Protein AF-A0A5R2N7C4-F1 (afdb_monomer_lite)

Sequence (177 aa):
MLLFSNLDSHLLNPARDPLVFDATLGAHGTYTTEHFVLRLSPRTHELVDALTRGQTEGYDIGELFQAYSTYLHETVHWWQHMGSTAGLILSLAYPAQIYGSMEFLQTFARGAGGVKPIKAWAHKAMVDGKTHSDPVLAAANVAVNNALDISFYKQLACSPKAVLALERTPYFESVGH

Secondary structure (DSSP, 8-state):
---GGG--GGGS--TT-TT--GGG-STTEEE-TTT--EEE-HHHHHHHHHHHTT--TTS-HHHHHHHHHHHHHHHHHHHHHHTSHHHHHHHHHHHHHHHHHHHHHHHHHHHH-S-S-HHHHHHHHHHTT--TTSHHHHHHHHHHHHHHHHHHHHHHHH-GGGHHHHTTSTT---TT-

Radius of gyration: 21.45 Å; chains: 1; bounding box: 56×36×48 Å

pLDDT: mean 76.06, std 18.78, range [28.83, 96.12]

Structure (mmCIF, N/CA/C/O backbone):
data_AF-A0A5R2N7C4-F1
#
_entry.id   AF-A0A5R2N7C4-F1
#
loop_
_atom_site.group_PDB
_atom_site.id
_atom_site.type_symbol
_atom_site.label_atom_id
_atom_site.label_alt_id
_atom_site.label_comp_id
_atom_site.label_asym_id
_atom_site.label_entity_id
_atom_site.label_seq_id
_atom_site.pdbx_PDB_ins_code
_atom_site.Cartn_x
_atom_site.Cartn_y
_atom_site.Cartn_z
_atom_site.occupancy
_atom_site.B_iso_or_equiv
_atom_site.auth_seq_id
_atom_site.auth_comp_id
_atom_site.auth_asym_id
_atom_site.auth_atom_id
_atom_site.pdbx_PDB_model_num
ATOM 1 N N . MET A 1 1 ? -18.149 20.576 -1.107 1.00 31.30 1 MET A N 1
ATOM 2 C CA . MET A 1 1 ? -18.117 19.511 -0.084 1.00 31.30 1 MET A CA 1
ATOM 3 C C . MET A 1 1 ? -19.330 18.629 -0.349 1.00 31.30 1 MET A C 1
ATOM 5 O O . MET A 1 1 ? -20.444 19.103 -0.178 1.00 31.30 1 MET A O 1
ATOM 9 N N . LEU A 1 2 ? -19.138 17.449 -0.945 1.00 28.83 2 LEU A N 1
ATOM 10 C CA . LEU A 1 2 ? -20.241 16.546 -1.299 1.00 28.83 2 LEU A CA 1
ATOM 11 C C . LEU A 1 2 ? -20.764 15.882 -0.020 1.00 28.83 2 LEU A C 1
ATOM 13 O O . LEU A 1 2 ? -20.001 15.240 0.696 1.00 28.83 2 LEU A O 1
ATOM 17 N N . LEU A 1 3 ? -22.049 16.074 0.274 1.00 30.83 3 LEU A N 1
ATOM 18 C CA . LEU A 1 3 ? -22.757 15.328 1.311 1.00 30.83 3 LEU A CA 1
ATOM 19 C C . LEU A 1 3 ? -22.887 13.871 0.842 1.00 30.83 3 LEU A C 1
ATOM 21 O O . LEU A 1 3 ? -23.459 13.608 -0.215 1.00 30.83 3 LEU A O 1
ATOM 25 N N . PHE A 1 4 ? -22.349 12.934 1.625 1.00 39.72 4 PHE A N 1
ATOM 26 C CA . PHE A 1 4 ? -22.374 11.489 1.347 1.00 39.72 4 PHE A CA 1
ATOM 27 C C . PHE A 1 4 ? -23.794 10.900 1.221 1.00 39.72 4 PHE A C 1
ATOM 29 O O . PHE A 1 4 ? -23.952 9.802 0.702 1.00 39.72 4 PHE A O 1
ATOM 36 N N . SER A 1 5 ? -24.830 11.637 1.633 1.00 44.62 5 SER A N 1
ATOM 37 C CA . SER A 1 5 ? -26.242 11.251 1.533 1.00 44.62 5 SER A CA 1
ATOM 38 C C . SER A 1 5 ? -26.805 11.208 0.104 1.00 44.62 5 SER A C 1
ATOM 40 O O . SER A 1 5 ? -27.940 10.782 -0.073 1.00 44.62 5 SER A O 1
ATOM 42 N N . ASN A 1 6 ? -26.033 11.616 -0.910 1.00 39.31 6 ASN A N 1
ATOM 43 C CA . ASN A 1 6 ? -26.433 11.584 -2.325 1.00 39.31 6 ASN A CA 1
ATOM 44 C C . ASN A 1 6 ? -25.759 10.464 -3.142 1.00 39.31 6 ASN A C 1
ATOM 46 O O . ASN A 1 6 ? -25.753 10.524 -4.372 1.00 39.31 6 ASN A O 1
ATOM 50 N N . LEU A 1 7 ? -25.153 9.463 -2.496 1.00 44.16 7 LEU A N 1
ATOM 51 C CA . LEU A 1 7 ? -24.645 8.292 -3.213 1.00 44.16 7 LEU A CA 1
ATOM 52 C C . LEU A 1 7 ? -25.814 7.404 -3.647 1.00 44.16 7 LEU A C 1
ATOM 54 O O . LEU A 1 7 ? -26.606 6.952 -2.823 1.00 44.16 7 LEU A O 1
ATOM 58 N N . ASP A 1 8 ? -25.908 7.165 -4.952 1.00 41.38 8 ASP A N 1
ATOM 59 C CA . ASP A 1 8 ? -26.889 6.263 -5.543 1.00 41.38 8 ASP A CA 1
ATOM 60 C C . ASP A 1 8 ? -26.741 4.859 -4.935 1.00 41.38 8 ASP A C 1
ATOM 62 O O . ASP A 1 8 ? -25.695 4.216 -5.045 1.00 41.38 8 ASP A O 1
ATOM 66 N N . SER A 1 9 ? -27.800 4.384 -4.279 1.00 42.56 9 SER A N 1
ATOM 67 C CA . SER A 1 9 ? -27.839 3.074 -3.621 1.00 42.56 9 SER A CA 1
ATOM 68 C C . SER A 1 9 ? -27.531 1.904 -4.566 1.00 42.56 9 SER A C 1
ATOM 70 O O . SER A 1 9 ? -27.013 0.882 -4.119 1.00 42.56 9 SER A O 1
ATOM 72 N N . HIS A 1 10 ? -27.754 2.063 -5.877 1.00 36.47 10 HIS A N 1
ATOM 73 C CA . HIS A 1 10 ? -27.383 1.060 -6.876 1.00 36.47 10 HIS A CA 1
ATOM 74 C C . HIS A 1 10 ? -25.873 0.989 -7.149 1.00 36.47 10 HIS A C 1
ATOM 76 O O . HIS A 1 10 ? -25.388 -0.054 -7.587 1.00 36.47 10 HIS A O 1
ATOM 82 N N . LEU A 1 11 ? -25.111 2.045 -6.841 1.00 38.88 11 LEU A N 1
ATOM 83 C CA . LEU A 1 11 ? -23.643 2.045 -6.909 1.00 38.88 11 LEU A CA 1
ATOM 84 C C . LEU A 1 11 ? -22.997 1.381 -5.685 1.00 38.88 11 LEU A C 1
ATOM 86 O O . LEU A 1 11 ? -21.819 1.037 -5.727 1.00 38.88 11 LEU A O 1
ATOM 90 N N . LEU A 1 12 ? -23.757 1.186 -4.604 1.00 41.66 12 LEU A N 1
ATOM 91 C CA . LEU A 1 12 ? -23.305 0.476 -3.405 1.00 41.66 12 LEU A CA 1
ATOM 92 C C . LEU A 1 12 ? -23.507 -1.040 -3.506 1.00 41.66 12 LEU A C 1
ATOM 94 O O . LEU A 1 12 ? -22.982 -1.772 -2.670 1.00 41.66 12 LEU A O 1
ATOM 98 N N . ASN A 1 13 ? -24.263 -1.522 -4.501 1.00 42.41 13 ASN A N 1
ATOM 99 C CA . ASN A 1 13 ? -24.501 -2.953 -4.660 1.00 42.41 13 ASN A CA 1
ATOM 100 C C . ASN A 1 13 ? -24.844 -3.364 -6.110 1.00 42.41 13 ASN A C 1
ATOM 102 O O . ASN A 1 13 ? -25.995 -3.697 -6.413 1.00 42.41 13 ASN A O 1
ATOM 106 N N . PRO A 1 14 ? -23.872 -3.398 -7.039 1.00 37.81 14 PRO A N 1
ATOM 107 C CA . PRO A 1 14 ? -24.060 -4.088 -8.301 1.00 37.81 14 PRO A CA 1
ATOM 108 C C . PRO A 1 14 ? -23.746 -5.562 -8.048 1.00 37.81 14 PRO A C 1
ATOM 110 O O . PRO A 1 14 ? -22.588 -5.939 -7.898 1.00 37.81 14 PRO A O 1
ATOM 113 N N . ALA A 1 15 ? -24.774 -6.411 -8.016 1.00 42.19 15 ALA A N 1
ATOM 114 C CA . ALA A 1 15 ? -24.688 -7.839 -7.683 1.00 42.19 15 ALA A CA 1
ATOM 115 C C . ALA A 1 15 ? -23.738 -8.690 -8.570 1.00 42.19 15 ALA A C 1
ATOM 117 O O . ALA A 1 15 ? -23.742 -9.915 -8.455 1.00 42.19 15 ALA A O 1
ATOM 118 N N . ARG A 1 16 ? -22.964 -8.080 -9.484 1.00 42.06 16 ARG A N 1
ATOM 119 C CA . ARG A 1 16 ? -22.021 -8.722 -10.416 1.00 42.06 16 ARG A CA 1
ATOM 120 C C . ARG A 1 16 ? -20.830 -7.833 -10.833 1.00 42.06 16 ARG A C 1
ATOM 122 O O . ARG A 1 16 ? -20.309 -8.023 -11.930 1.00 42.06 16 ARG A O 1
ATOM 129 N N . ASP A 1 17 ? -20.405 -6.862 -10.021 1.00 39.94 17 ASP A N 1
ATOM 130 C CA . ASP A 1 17 ? -19.193 -6.071 -10.310 1.00 39.94 17 ASP A CA 1
ATOM 131 C C . ASP A 1 17 ? -17.964 -6.675 -9.592 1.00 39.94 17 ASP A C 1
ATOM 133 O O . ASP A 1 17 ? -18.020 -6.897 -8.387 1.00 39.94 17 ASP A O 1
ATOM 137 N N . PRO A 1 18 ? -16.832 -6.954 -10.261 1.00 38.41 18 PRO A N 1
ATOM 138 C CA . PRO A 1 18 ? -15.585 -7.347 -9.590 1.00 38.41 18 PRO A CA 1
ATOM 139 C C . PRO A 1 18 ? -15.003 -6.274 -8.639 1.00 38.41 18 PRO A C 1
ATOM 141 O O . PRO A 1 18 ? -14.003 -6.536 -7.973 1.00 38.41 18 PRO A O 1
ATOM 144 N N . LEU A 1 19 ? -15.612 -5.083 -8.560 1.00 40.22 19 LEU A N 1
ATOM 145 C CA . LEU A 1 19 ? -15.391 -4.058 -7.531 1.00 40.22 19 LEU A CA 1
ATOM 146 C C . LEU A 1 19 ? -16.293 -4.213 -6.290 1.00 40.22 19 LEU A C 1
ATOM 148 O O . LEU A 1 19 ? -16.237 -3.364 -5.397 1.00 40.22 19 LEU A O 1
ATOM 152 N N . VAL A 1 20 ? -17.127 -5.259 -6.220 1.00 39.28 20 VAL A N 1
ATOM 153 C CA . VAL A 1 20 ? -17.950 -5.575 -5.045 1.00 39.28 20 VAL A CA 1
ATOM 154 C C . VAL A 1 20 ? -17.058 -5.628 -3.809 1.00 39.28 20 VAL A C 1
ATOM 156 O O . VAL A 1 20 ? -16.027 -6.302 -3.769 1.00 39.28 20 VAL A O 1
ATOM 159 N N . PHE A 1 21 ? -17.462 -4.870 -2.791 1.00 42.47 21 PHE A N 1
ATOM 160 C CA . PHE A 1 21 ? -16.819 -4.804 -1.490 1.00 42.47 21 PHE A CA 1
ATOM 161 C C . PHE A 1 21 ? -17.011 -6.115 -0.700 1.00 42.47 21 PHE A C 1
ATOM 163 O O . PHE A 1 21 ? -17.524 -6.102 0.418 1.00 42.47 21 PHE A O 1
ATOM 170 N N . ASP A 1 22 ? -16.563 -7.252 -1.233 1.00 38.91 22 ASP A N 1
ATOM 171 C CA . ASP A 1 22 ? -16.559 -8.531 -0.509 1.00 38.91 22 ASP A CA 1
ATOM 172 C C . ASP A 1 22 ? -15.765 -8.420 0.803 1.00 38.91 22 ASP A C 1
ATOM 174 O O . ASP A 1 22 ? -16.086 -9.071 1.795 1.00 38.91 22 ASP A O 1
ATOM 178 N N . ALA A 1 23 ? -14.795 -7.499 0.859 1.00 39.75 23 ALA A N 1
ATOM 179 C CA . ALA A 1 23 ? -14.078 -7.158 2.081 1.00 39.75 23 ALA A CA 1
ATOM 180 C C . ALA A 1 23 ? -14.975 -6.521 3.167 1.00 39.75 23 ALA A C 1
ATOM 182 O O . ALA A 1 23 ? -14.720 -6.725 4.340 1.00 39.75 23 ALA A O 1
ATOM 183 N N . THR A 1 24 ? -16.051 -5.793 2.851 1.00 42.16 24 THR A N 1
ATOM 184 C CA . THR A 1 24 ? -16.919 -5.186 3.889 1.00 42.16 24 THR A CA 1
ATOM 185 C C . THR A 1 24 ? -18.141 -6.031 4.256 1.00 42.16 24 THR A C 1
ATOM 187 O O . THR A 1 24 ? -18.913 -5.625 5.122 1.00 42.16 24 THR A O 1
ATOM 190 N N . LEU A 1 25 ? -18.320 -7.197 3.623 1.00 45.31 25 LEU A N 1
ATOM 191 C CA . LEU A 1 25 ? -19.409 -8.144 3.906 1.00 45.31 25 LEU A CA 1
ATOM 192 C C . LEU A 1 25 ? -19.068 -9.142 5.028 1.00 45.31 25 LEU A C 1
ATOM 194 O O . LEU A 1 25 ? -19.927 -9.919 5.445 1.00 45.31 25 LEU A O 1
ATOM 198 N N . GLY A 1 26 ? -17.844 -9.105 5.565 1.00 45.94 26 GLY A N 1
ATOM 199 C CA . GLY A 1 26 ? -17.480 -9.807 6.794 1.00 45.94 26 GLY A CA 1
ATOM 200 C C . GLY A 1 26 ? -18.122 -9.149 8.016 1.00 45.94 26 GLY A C 1
ATOM 201 O O . GLY A 1 26 ? -17.443 -8.406 8.708 1.00 45.94 26 GLY A O 1
ATOM 202 N N . ALA A 1 27 ? -19.420 -9.395 8.233 1.00 55.16 27 ALA A N 1
ATOM 203 C CA . ALA A 1 27 ? -20.297 -9.075 9.378 1.00 55.16 27 ALA A CA 1
ATOM 204 C C . ALA A 1 27 ? -20.229 -7.665 10.025 1.00 55.16 27 ALA A C 1
ATOM 206 O O . ALA A 1 27 ? -21.272 -7.048 10.226 1.00 55.16 27 ALA A O 1
ATOM 207 N N . HIS A 1 28 ? -19.047 -7.135 10.356 1.00 53.41 28 HIS A N 1
ATOM 208 C CA . HIS A 1 28 ? -18.842 -5.880 11.086 1.00 53.41 28 HIS A CA 1
ATOM 209 C C . HIS A 1 28 ? -17.762 -4.950 10.484 1.00 53.41 28 HIS A C 1
ATOM 211 O O . HIS A 1 28 ? -17.704 -3.770 10.839 1.00 53.41 28 HIS A O 1
ATOM 217 N N . GLY A 1 29 ? -16.966 -5.416 9.515 1.00 54.06 29 GLY A N 1
ATOM 218 C CA . GLY A 1 29 ? -15.914 -4.640 8.846 1.00 54.06 29 GLY A CA 1
ATOM 219 C C . GLY A 1 29 ? -14.651 -5.464 8.590 1.00 54.06 29 GLY A C 1
ATOM 220 O O . GLY A 1 29 ? -14.575 -6.630 8.964 1.00 54.06 29 GLY A O 1
ATOM 221 N N . THR A 1 30 ? -13.643 -4.851 7.970 1.00 53.25 30 THR A N 1
ATOM 222 C CA . THR A 1 30 ? -12.309 -5.454 7.817 1.00 53.25 30 THR A CA 1
ATOM 223 C C . THR A 1 30 ? -11.226 -4.527 8.319 1.00 53.25 30 THR A C 1
ATOM 225 O O . THR A 1 30 ? -11.105 -3.385 7.864 1.00 53.25 30 THR A O 1
ATOM 228 N N . TYR A 1 31 ? -10.378 -5.073 9.181 1.00 50.47 31 TYR A N 1
ATOM 229 C CA . TYR A 1 31 ? -9.059 -4.543 9.459 1.00 50.47 31 TYR A CA 1
ATOM 230 C C . TYR A 1 31 ? -8.038 -5.284 8.592 1.00 50.47 31 TYR A C 1
ATOM 232 O O . TYR A 1 31 ? -7.885 -6.501 8.690 1.00 50.47 31 TYR A O 1
ATOM 240 N N . THR A 1 32 ? -7.339 -4.561 7.714 1.00 56.47 32 THR A N 1
ATOM 241 C CA . THR A 1 32 ? -6.157 -5.107 7.037 1.00 56.47 32 THR A CA 1
ATOM 242 C C . THR A 1 32 ? -4.916 -4.508 7.672 1.00 56.47 32 THR A C 1
ATOM 244 O O . THR A 1 32 ? -4.627 -3.325 7.476 1.00 56.47 32 THR A O 1
ATOM 247 N N . THR A 1 33 ? -4.152 -5.346 8.371 1.00 55.56 33 THR A N 1
ATOM 248 C CA . THR A 1 33 ? -2.853 -5.006 8.970 1.00 55.56 33 THR A CA 1
ATOM 249 C C . THR A 1 33 ? -1.839 -4.468 7.969 1.00 55.56 33 THR A C 1
ATOM 251 O O . THR A 1 33 ? -0.844 -3.918 8.394 1.00 55.56 33 THR A O 1
ATOM 254 N N . GLU A 1 34 ? -2.038 -4.624 6.658 1.00 54.38 34 GLU A N 1
ATOM 255 C CA . GLU A 1 34 ? -1.118 -4.099 5.638 1.00 54.38 34 GLU A CA 1
ATOM 256 C C . GLU A 1 34 ? -1.518 -2.732 5.073 1.00 54.38 34 GLU A C 1
ATOM 258 O O . GLU A 1 34 ? -0.659 -2.018 4.549 1.00 54.38 34 GLU A O 1
ATOM 263 N N . HIS A 1 35 ? -2.805 -2.382 5.161 1.00 56.62 35 HIS A N 1
ATOM 264 C CA . HIS A 1 35 ? -3.361 -1.132 4.632 1.00 56.62 35 HIS A CA 1
ATOM 265 C C . HIS A 1 35 ? -3.646 -0.113 5.734 1.00 56.62 35 HIS A C 1
ATOM 267 O O . HIS A 1 35 ? -3.776 1.068 5.428 1.00 56.62 35 HIS A O 1
ATOM 273 N N . PHE A 1 36 ? -3.732 -0.557 6.995 1.00 58.78 36 PHE A N 1
ATOM 274 C CA . PHE A 1 36 ? -3.889 0.292 8.182 1.00 58.78 36 PHE A CA 1
ATOM 275 C C . PHE A 1 36 ? -5.088 1.242 8.122 1.00 58.78 36 PHE A C 1
ATOM 277 O O . PHE A 1 36 ? -5.106 2.295 8.755 1.00 58.78 36 PHE A O 1
ATOM 284 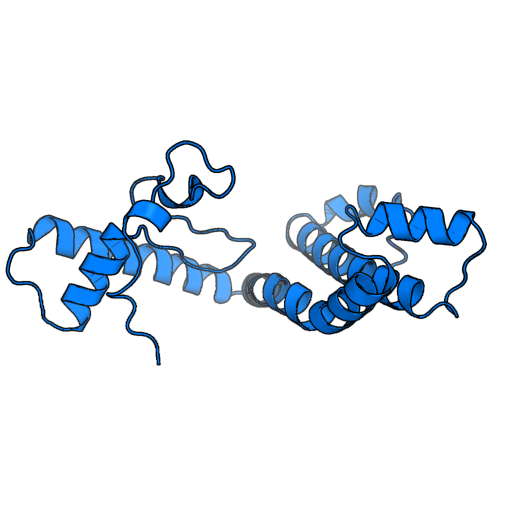N N . VAL A 1 37 ? -6.114 0.841 7.370 1.00 59.28 37 VAL A N 1
ATOM 285 C CA . VAL A 1 37 ? -7.412 1.502 7.332 1.00 59.28 37 VAL A CA 1
ATOM 286 C C . VAL A 1 37 ? -8.401 0.593 8.041 1.00 59.28 37 VAL A C 1
ATOM 288 O O . VAL A 1 37 ? -8.653 -0.524 7.587 1.00 59.28 37 VAL A O 1
ATOM 291 N N . LEU A 1 38 ? -8.978 1.087 9.135 1.00 63.69 38 LEU A N 1
ATOM 292 C CA . LEU A 1 38 ? -10.186 0.503 9.694 1.00 63.69 38 LEU A CA 1
ATOM 293 C C . LEU A 1 38 ? -11.336 0.798 8.731 1.00 63.69 38 LEU A C 1
ATOM 295 O O . LEU A 1 38 ? -11.764 1.944 8.594 1.00 63.69 38 LEU A O 1
ATOM 299 N N . ARG A 1 39 ? -11.820 -0.232 8.038 1.00 66.62 39 ARG A N 1
ATOM 300 C CA . ARG A 1 39 ? -13.032 -0.132 7.224 1.00 66.62 39 ARG A CA 1
ATOM 301 C C . ARG A 1 39 ? -14.159 -0.835 7.957 1.00 66.62 39 ARG A C 1
ATOM 303 O O . ARG A 1 39 ? -14.307 -2.050 7.851 1.00 66.62 39 ARG A O 1
ATOM 310 N N . LEU A 1 40 ? -14.929 -0.057 8.712 1.00 68.69 40 LEU A N 1
ATOM 311 C CA . LEU A 1 40 ? -16.187 -0.525 9.289 1.00 68.69 40 LEU A CA 1
ATOM 312 C C . LEU A 1 40 ? -17.150 -0.926 8.166 1.00 68.69 40 LEU A C 1
ATOM 314 O O . LEU A 1 40 ? -17.111 -0.349 7.075 1.00 68.69 40 LEU A O 1
ATOM 318 N N . SER A 1 41 ? -18.032 -1.890 8.438 1.00 74.00 41 SER A N 1
ATOM 319 C CA . SER A 1 41 ? -19.155 -2.139 7.533 1.00 74.00 41 SER A CA 1
ATOM 320 C C . SER A 1 41 ? -19.987 -0.853 7.376 1.00 74.00 41 SER A C 1
ATOM 322 O O . SER A 1 41 ? -20.051 -0.061 8.324 1.00 74.00 41 SER A O 1
ATOM 324 N N . PRO A 1 42 ? -20.657 -0.625 6.230 1.00 78.56 42 PRO A N 1
ATOM 325 C CA . PRO A 1 42 ? -21.502 0.556 6.047 1.00 78.56 42 PRO A CA 1
ATOM 326 C C . PRO A 1 42 ? -22.520 0.743 7.180 1.00 78.56 42 PRO A C 1
ATOM 328 O O . PRO A 1 42 ? -22.698 1.856 7.667 1.00 78.56 42 PRO A O 1
ATOM 331 N N . ARG A 1 43 ? -23.105 -0.360 7.669 1.00 79.94 43 ARG A N 1
ATOM 332 C CA . ARG A 1 43 ? -24.054 -0.357 8.789 1.00 79.94 43 ARG A CA 1
ATOM 333 C C . ARG A 1 43 ? -23.396 0.021 10.115 1.00 79.94 43 ARG A C 1
ATOM 335 O O . ARG A 1 43 ? -23.915 0.853 10.847 1.00 79.94 43 ARG A O 1
ATOM 342 N N . THR A 1 44 ? -22.240 -0.560 10.432 1.00 80.06 44 THR A N 1
ATOM 343 C CA . THR A 1 44 ? -21.494 -0.207 11.649 1.00 80.06 44 THR A CA 1
ATOM 344 C C . THR A 1 44 ? -21.054 1.257 11.614 1.00 80.06 44 THR A C 1
ATOM 346 O O . THR A 1 44 ? -21.150 1.945 12.623 1.00 80.06 44 THR A O 1
ATOM 349 N N . HIS A 1 45 ? -20.622 1.752 10.453 1.00 82.12 45 HIS A N 1
ATOM 350 C CA . HIS A 1 45 ? -20.239 3.149 10.271 1.00 82.12 45 HIS A CA 1
ATOM 351 C C . HIS A 1 45 ? -21.428 4.103 10.459 1.00 82.12 45 HIS A C 1
ATOM 353 O O . HIS A 1 45 ? -21.298 5.102 11.159 1.00 82.12 45 HIS A O 1
ATOM 359 N N . GLU A 1 46 ? -22.587 3.787 9.875 1.00 86.12 46 GLU A N 1
ATOM 360 C CA . GLU A 1 46 ? -23.840 4.531 10.065 1.00 86.12 46 GLU A CA 1
ATOM 361 C C . GLU A 1 46 ? -24.224 4.620 11.548 1.00 86.12 46 GLU A C 1
ATOM 363 O O . GLU A 1 46 ? -24.466 5.712 12.056 1.00 86.12 46 GLU A O 1
ATOM 368 N N . LEU A 1 47 ? -24.219 3.490 12.262 1.00 87.56 47 LEU A N 1
ATOM 369 C CA . LEU A 1 47 ? -24.578 3.430 13.683 1.00 87.56 47 LEU A CA 1
ATOM 370 C C . LEU A 1 47 ? -23.597 4.215 14.570 1.00 87.56 47 LEU A C 1
ATOM 372 O O . LEU A 1 47 ? -24.013 4.887 15.514 1.00 87.56 47 LEU A O 1
ATOM 376 N N . VAL A 1 48 ? -22.297 4.167 14.263 1.00 87.00 48 VAL A N 1
ATOM 377 C CA . VAL A 1 48 ? -21.279 4.953 14.979 1.00 87.00 48 VAL A CA 1
ATOM 378 C C . VAL A 1 48 ? -21.445 6.452 14.708 1.00 87.00 48 VAL A C 1
ATOM 380 O O . VAL A 1 48 ? -21.334 7.241 15.643 1.00 87.00 48 VAL A O 1
ATOM 383 N N . ASP A 1 49 ? -21.751 6.856 13.472 1.00 88.50 49 ASP A N 1
ATOM 384 C CA . ASP A 1 49 ? -21.996 8.263 13.117 1.00 88.50 49 ASP A CA 1
ATOM 385 C C . ASP A 1 49 ? -23.299 8.791 13.750 1.00 88.50 49 ASP A C 1
ATOM 387 O O . ASP A 1 49 ? -23.354 9.913 14.255 1.00 88.50 49 ASP A O 1
ATOM 391 N N . ALA A 1 50 ? -24.342 7.959 13.814 1.00 87.94 50 ALA A N 1
ATOM 392 C CA . ALA A 1 50 ? -25.578 8.266 14.530 1.00 87.94 50 ALA A CA 1
ATOM 393 C C . ALA A 1 50 ? -25.320 8.502 16.030 1.00 87.94 50 ALA A C 1
ATOM 395 O O . ALA A 1 50 ? -25.818 9.477 16.597 1.00 87.94 50 ALA A O 1
ATOM 396 N N . LEU A 1 51 ? -24.488 7.664 16.663 1.00 89.44 51 LEU A N 1
ATOM 397 C CA . LEU A 1 51 ? -24.075 7.839 18.059 1.00 89.44 51 LEU A CA 1
ATOM 398 C C . LEU A 1 51 ? -23.284 9.129 18.285 1.00 89.44 51 LEU A C 1
ATOM 400 O O . LEU A 1 51 ? -23.592 9.873 19.215 1.00 89.44 51 LEU A O 1
ATOM 404 N N . THR A 1 52 ? -22.281 9.423 17.453 1.00 86.69 52 THR A N 1
ATOM 405 C CA . THR A 1 52 ? -21.436 10.620 17.622 1.00 86.69 52 THR A CA 1
ATOM 406 C C . THR A 1 52 ? -22.198 11.920 17.375 1.00 86.69 52 THR A C 1
ATOM 408 O O . THR A 1 52 ? -21.859 12.944 17.969 1.00 86.69 52 THR A O 1
ATOM 411 N N . ARG A 1 53 ? -23.248 11.888 16.548 1.00 89.44 53 ARG A N 1
ATOM 412 C CA . ARG A 1 53 ? -24.138 13.031 16.288 1.00 89.44 53 ARG A CA 1
ATOM 413 C C . ARG A 1 53 ? -25.328 13.124 17.243 1.00 89.44 53 ARG A C 1
ATOM 415 O O . ARG A 1 53 ? -26.078 14.094 17.163 1.00 89.44 53 ARG A O 1
ATOM 422 N N . GLY A 1 54 ? -25.526 12.133 18.113 1.00 87.56 54 GLY A N 1
ATOM 423 C CA . GLY A 1 54 ? -26.691 12.051 18.999 1.00 87.56 54 GLY A CA 1
ATOM 424 C C . GLY A 1 54 ? -28.018 11.799 18.270 1.00 87.56 54 GLY A C 1
ATOM 425 O O . GLY A 1 54 ? -29.076 12.102 18.809 1.00 87.56 54 GLY A O 1
ATOM 426 N N . GLN A 1 55 ? -27.977 11.267 17.046 1.00 91.38 55 GLN A N 1
ATOM 427 C CA . GLN A 1 55 ? -29.138 10.982 16.195 1.00 91.38 55 GLN A CA 1
ATOM 428 C C . GLN A 1 55 ? -29.527 9.501 16.296 1.00 91.38 55 GLN A C 1
ATOM 430 O O . GLN A 1 55 ? -29.505 8.770 15.310 1.00 91.38 55 GLN A O 1
ATOM 435 N N . THR A 1 56 ? -29.828 9.037 17.508 1.00 88.50 56 THR A N 1
ATOM 436 C CA . THR A 1 56 ? -30.040 7.608 17.800 1.00 88.50 56 THR A CA 1
ATOM 437 C C . THR A 1 56 ? -31.503 7.163 17.727 1.00 88.50 56 THR A C 1
ATOM 439 O O . THR A 1 56 ? -31.791 5.976 17.879 1.00 88.50 56 THR A O 1
ATOM 442 N N . GLU A 1 57 ? -32.434 8.092 17.500 1.00 88.12 57 GLU A N 1
ATOM 443 C CA . GLU A 1 57 ? -33.862 7.789 17.399 1.00 88.12 57 GLU A CA 1
ATOM 444 C C . GLU A 1 57 ? -34.148 6.827 16.234 1.00 88.12 57 GLU A C 1
ATOM 446 O O . GLU A 1 57 ? -33.704 7.041 15.109 1.00 88.12 57 GLU A O 1
ATOM 451 N N . GLY A 1 58 ? -34.908 5.762 16.505 1.00 86.19 58 GLY A N 1
ATOM 452 C CA . GLY A 1 58 ? -35.286 4.761 15.501 1.00 86.19 58 GLY A CA 1
ATOM 453 C C . GLY A 1 58 ? -34.289 3.613 15.307 1.00 86.19 58 GLY A C 1
ATOM 454 O O . GLY A 1 58 ? -34.609 2.671 14.584 1.00 86.19 58 GLY A O 1
ATOM 455 N N . TYR A 1 59 ? -33.130 3.639 15.971 1.00 88.06 59 TYR A N 1
ATOM 456 C CA . TYR A 1 59 ? -32.186 2.519 15.982 1.00 88.06 59 TYR A CA 1
ATOM 457 C C . TYR A 1 59 ? -32.363 1.624 17.212 1.00 88.06 59 TYR A C 1
ATOM 459 O O . TYR A 1 59 ? -32.758 2.082 18.286 1.00 88.06 59 TYR A O 1
ATOM 467 N N . ASP A 1 60 ? -32.033 0.339 17.062 1.00 91.31 60 ASP A N 1
ATOM 468 C CA . ASP A 1 60 ? -31.957 -0.580 18.195 1.00 91.31 60 ASP A CA 1
ATOM 469 C C . ASP A 1 60 ? -30.749 -0.251 19.087 1.00 91.31 60 ASP A C 1
ATOM 471 O O . ASP A 1 60 ? -29.627 -0.053 18.617 1.00 91.31 60 ASP A O 1
ATOM 475 N N . ILE A 1 61 ? -30.976 -0.210 20.401 1.00 88.50 61 ILE A N 1
ATOM 476 C CA . ILE A 1 61 ? -29.946 0.147 21.383 1.00 88.50 61 ILE A CA 1
ATOM 477 C C . ILE A 1 61 ? -28.825 -0.902 21.413 1.00 88.50 61 ILE A C 1
ATOM 479 O O . ILE A 1 61 ? -27.653 -0.541 21.541 1.00 88.50 61 ILE A O 1
ATOM 483 N N . GLY A 1 62 ? -29.160 -2.188 21.276 1.00 87.94 62 GLY A N 1
ATOM 484 C CA . GLY A 1 62 ? -28.181 -3.273 21.238 1.00 87.94 62 GLY A CA 1
ATOM 485 C C . GLY A 1 62 ? -27.253 -3.163 20.029 1.00 87.94 62 GLY A C 1
ATOM 486 O O . GLY A 1 62 ? -26.035 -3.269 20.180 1.00 87.94 62 GLY A O 1
ATOM 487 N N . GLU A 1 63 ? -27.808 -2.865 18.852 1.00 84.06 63 GLU A N 1
ATOM 488 C CA . GLU A 1 63 ? -27.031 -2.608 17.632 1.00 84.06 63 GLU A CA 1
ATOM 489 C C . GLU A 1 63 ? -26.080 -1.416 17.783 1.00 84.06 63 GLU A C 1
ATOM 491 O O . GLU A 1 63 ? -24.909 -1.513 17.405 1.00 84.06 63 GLU A O 1
ATOM 496 N N . LEU A 1 64 ? -26.548 -0.310 18.371 1.00 86.75 64 LEU A N 1
ATOM 497 C CA . LEU A 1 64 ? -25.722 0.875 18.620 1.00 86.75 64 LEU A CA 1
ATOM 498 C C . LEU A 1 64 ? -24.531 0.541 19.537 1.00 86.75 64 LEU A C 1
ATOM 500 O O . LEU A 1 64 ? -23.385 0.862 19.210 1.00 86.75 64 LEU A O 1
ATOM 504 N N . PHE A 1 65 ? -24.771 -0.152 20.656 1.00 87.50 65 PHE A N 1
ATOM 505 C CA . PHE A 1 65 ? -23.700 -0.563 21.570 1.00 87.50 65 PHE A CA 1
ATOM 506 C C . PHE A 1 65 ? -22.709 -1.526 20.917 1.00 87.50 65 PHE A C 1
ATOM 508 O O . PHE A 1 65 ? -21.499 -1.354 21.077 1.00 87.50 65 PHE A O 1
ATOM 515 N N . GLN A 1 66 ? -23.195 -2.508 20.158 1.00 85.00 66 GLN A N 1
ATOM 516 C CA . GLN A 1 66 ? -22.333 -3.452 19.451 1.00 85.00 66 GLN A CA 1
ATOM 517 C C . GLN A 1 66 ? -21.471 -2.744 18.398 1.00 85.00 66 GLN A C 1
ATOM 519 O O . GLN A 1 66 ? -20.273 -3.017 18.293 1.00 85.00 66 GLN A O 1
ATOM 524 N N . ALA A 1 67 ? -22.048 -1.805 17.642 1.00 83.12 67 ALA A N 1
ATOM 525 C CA . ALA A 1 67 ? -21.326 -1.032 16.638 1.00 83.12 67 ALA A CA 1
ATOM 526 C C . ALA A 1 67 ? -20.220 -0.173 17.266 1.00 83.12 67 ALA A C 1
ATOM 528 O O . ALA A 1 67 ? -19.082 -0.177 16.791 1.00 83.12 67 ALA A O 1
ATOM 529 N N . TYR A 1 68 ? -20.520 0.500 18.378 1.00 85.56 68 TYR A N 1
ATOM 530 C CA . TYR A 1 68 ? -19.534 1.299 19.101 1.00 85.56 68 TYR A CA 1
ATOM 531 C C . TYR A 1 68 ? -18.450 0.442 19.761 1.00 85.56 68 TYR A C 1
ATOM 533 O O . TYR A 1 68 ? -17.268 0.777 19.697 1.00 85.56 68 TYR A O 1
ATOM 541 N N . SER A 1 69 ? -18.829 -0.697 20.346 1.00 81.94 69 SER A N 1
ATOM 542 C CA . SER A 1 69 ? -17.882 -1.666 20.902 1.00 81.94 69 SER A CA 1
ATOM 543 C C . SER A 1 69 ? -16.932 -2.197 19.828 1.00 81.94 69 SER A C 1
ATOM 545 O O . SER A 1 69 ? -15.728 -2.239 20.063 1.00 81.94 69 SER A O 1
ATOM 547 N N . THR A 1 70 ? -17.445 -2.502 18.632 1.00 80.00 70 THR A N 1
ATOM 548 C CA . THR A 1 70 ? -16.637 -2.902 17.469 1.00 80.00 70 THR A CA 1
ATOM 549 C C . THR A 1 70 ? -15.658 -1.794 17.083 1.00 80.00 70 THR A C 1
ATOM 551 O O . THR A 1 70 ? -14.462 -2.039 16.970 1.00 80.00 70 THR A O 1
ATOM 554 N N . TYR A 1 71 ? -16.132 -0.554 16.943 1.00 81.38 71 TYR A N 1
ATOM 555 C CA . TYR A 1 71 ? -15.265 0.586 16.641 1.00 81.38 71 TYR A CA 1
ATOM 556 C C . TYR A 1 71 ? -14.140 0.757 17.672 1.00 81.38 71 TYR A C 1
ATOM 558 O O . TYR A 1 71 ? -12.984 0.954 17.296 1.00 81.38 71 TYR A O 1
ATOM 566 N N . LEU A 1 72 ? -14.452 0.645 18.967 1.00 80.69 72 LEU A N 1
ATOM 567 C CA . LEU A 1 72 ? -13.452 0.719 20.031 1.00 80.69 72 LEU A CA 1
ATOM 568 C C . LEU A 1 72 ? -12.476 -0.460 19.989 1.00 80.69 72 LEU A C 1
ATOM 570 O O . LEU A 1 72 ? -11.277 -0.241 20.127 1.00 80.69 72 LEU A O 1
ATOM 574 N N . HIS A 1 73 ? -12.967 -1.684 19.793 1.00 76.56 73 HIS A N 1
ATOM 575 C CA . HIS A 1 73 ? -12.158 -2.901 19.709 1.00 76.56 73 HIS A CA 1
ATOM 576 C C . HIS A 1 73 ? -11.107 -2.792 18.600 1.00 76.56 73 HIS A C 1
ATOM 578 O O . HIS A 1 73 ? -9.911 -2.943 18.850 1.00 76.56 73 HIS A O 1
ATOM 584 N N . GLU A 1 74 ? -11.544 -2.417 17.401 1.00 71.06 74 GLU A N 1
ATOM 585 C CA . GLU A 1 74 ? -10.665 -2.228 16.251 1.00 71.06 74 GLU A CA 1
ATOM 586 C C . GLU A 1 74 ? -9.706 -1.044 16.440 1.00 71.06 74 GLU A C 1
ATOM 588 O O . GLU A 1 74 ? -8.530 -1.111 16.075 1.00 71.06 74 GLU A O 1
ATOM 593 N N . THR A 1 75 ? -10.173 0.033 17.082 1.00 74.88 75 THR A N 1
ATOM 594 C CA . THR A 1 75 ? -9.323 1.173 17.445 1.00 74.88 75 THR A CA 1
ATOM 595 C C . THR A 1 75 ? -8.223 0.734 18.412 1.00 74.88 75 THR A C 1
ATOM 597 O O . THR A 1 75 ? -7.051 0.993 18.164 1.00 74.88 75 THR A O 1
ATOM 600 N N . VAL A 1 76 ? -8.550 0.026 19.494 1.00 75.12 76 VAL A N 1
ATOM 601 C CA . VAL A 1 76 ? -7.555 -0.470 20.460 1.00 75.12 76 VAL A CA 1
ATOM 602 C C . VAL A 1 76 ? -6.554 -1.407 19.787 1.00 75.12 76 VAL A C 1
ATOM 604 O O . VAL A 1 76 ? -5.355 -1.267 20.029 1.00 75.12 76 VAL A O 1
ATOM 607 N N . HIS A 1 77 ? -7.005 -2.298 18.901 1.00 68.81 77 HIS A N 1
ATOM 608 C CA . HIS A 1 77 ? -6.106 -3.132 18.103 1.00 68.81 77 HIS A CA 1
ATOM 609 C C . HIS A 1 77 ? -5.140 -2.307 17.245 1.00 68.81 77 HIS A C 1
ATOM 611 O O . HIS A 1 77 ? -3.947 -2.619 17.200 1.00 68.81 77 HIS A O 1
ATOM 617 N N . TRP A 1 78 ? -5.608 -1.212 16.639 1.00 69.75 78 TRP A N 1
ATOM 618 C CA . TRP A 1 78 ? -4.741 -0.271 15.930 1.00 69.75 78 TRP A CA 1
ATOM 619 C C . TRP A 1 78 ? -3.702 0.374 16.861 1.00 69.75 78 TRP A C 1
ATOM 621 O O . TRP A 1 78 ? -2.511 0.330 16.556 1.00 69.75 78 TRP A O 1
ATOM 631 N N . TRP A 1 79 ? -4.109 0.899 18.022 1.00 71.44 79 TRP A N 1
ATO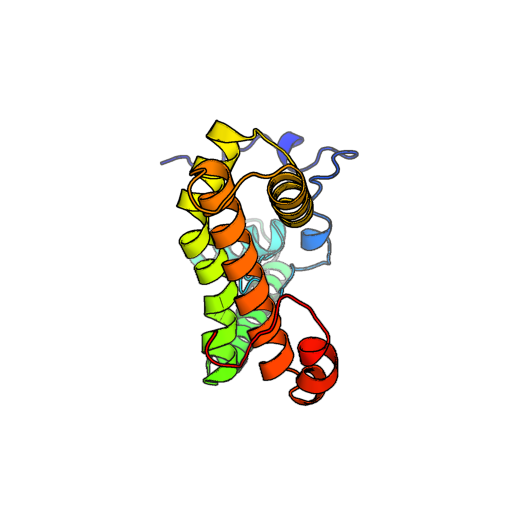M 632 C CA . TRP A 1 79 ? -3.191 1.513 18.997 1.00 71.44 79 TRP A CA 1
ATOM 633 C C . TRP A 1 79 ? -2.143 0.528 19.524 1.00 71.44 79 TRP A C 1
ATOM 635 O O . TRP A 1 79 ? -0.969 0.875 19.623 1.00 71.44 79 TRP A O 1
ATOM 645 N N . GLN A 1 80 ? -2.542 -0.706 19.838 1.00 70.12 80 GLN A N 1
ATOM 646 C CA . GLN A 1 80 ? -1.621 -1.754 20.286 1.00 70.12 80 GLN A CA 1
ATOM 647 C C . GLN A 1 80 ? -0.569 -2.078 19.225 1.00 70.12 80 GLN A C 1
ATOM 649 O O . GLN A 1 80 ? 0.592 -2.312 19.554 1.00 70.12 80 GLN A O 1
ATOM 654 N N . HIS A 1 81 ? -0.958 -2.063 17.951 1.00 67.19 81 HIS A N 1
ATOM 655 C CA . HIS A 1 81 ? -0.044 -2.340 16.855 1.00 67.19 81 HIS A CA 1
ATOM 656 C C . HIS A 1 81 ? 0.894 -1.148 16.589 1.00 67.19 81 HIS A C 1
ATOM 658 O O . HIS A 1 81 ? 2.116 -1.310 16.585 1.00 67.19 81 HIS A O 1
ATOM 664 N N . MET A 1 82 ? 0.337 0.063 16.472 1.00 69.81 82 MET A N 1
ATOM 665 C CA . MET A 1 82 ? 1.070 1.330 16.313 1.00 69.81 82 MET A CA 1
ATOM 666 C C . MET A 1 82 ? 1.998 1.665 17.479 1.00 69.81 82 MET A C 1
ATOM 668 O O . MET A 1 82 ? 2.974 2.387 17.300 1.00 69.81 82 MET A O 1
ATOM 672 N N . GLY A 1 83 ? 1.700 1.154 18.674 1.00 73.06 83 GLY A N 1
ATOM 673 C CA . GLY A 1 83 ? 2.480 1.400 19.885 1.00 73.06 83 GLY A CA 1
ATOM 674 C C . GLY A 1 83 ? 3.900 0.829 19.842 1.00 73.06 83 GLY A C 1
ATOM 675 O O . GLY A 1 83 ? 4.704 1.134 20.719 1.00 73.06 83 GLY A O 1
ATOM 676 N N . SER A 1 84 ? 4.231 0.024 18.828 1.00 77.31 84 SER A N 1
ATOM 677 C CA . SER A 1 84 ? 5.590 -0.453 18.570 1.00 77.31 84 SER A CA 1
ATOM 678 C C . SER A 1 84 ? 6.234 0.289 17.396 1.00 77.31 84 SER A C 1
ATOM 680 O O . SER A 1 84 ? 5.561 0.640 16.429 1.00 77.31 84 SER A O 1
ATOM 682 N N . THR A 1 85 ? 7.561 0.456 17.418 1.00 79.38 85 THR A N 1
ATOM 683 C CA . THR A 1 85 ? 8.308 1.043 16.289 1.00 79.38 85 THR A CA 1
ATOM 684 C C . THR A 1 85 ? 8.062 0.282 14.985 1.00 79.38 85 THR A C 1
ATOM 686 O O . THR A 1 85 ? 7.880 0.896 13.939 1.00 79.38 85 THR A O 1
ATOM 689 N N . ALA A 1 86 ? 8.015 -1.054 15.044 1.00 75.88 86 ALA A N 1
ATOM 690 C CA . ALA A 1 86 ? 7.741 -1.885 13.876 1.00 75.88 86 ALA A CA 1
ATOM 691 C C . ALA A 1 86 ? 6.328 -1.641 13.327 1.00 75.88 86 ALA A C 1
ATOM 693 O O . ALA A 1 86 ? 6.172 -1.411 12.132 1.00 75.88 86 ALA A O 1
ATOM 694 N N . GLY A 1 87 ? 5.308 -1.624 14.189 1.00 74.06 87 GLY A N 1
ATOM 695 C CA . GLY A 1 87 ? 3.931 -1.379 13.764 1.00 74.06 87 GLY A CA 1
ATOM 696 C C . GLY A 1 87 ? 3.699 0.037 13.234 1.00 74.06 87 GLY A C 1
ATOM 697 O O . GLY A 1 87 ? 2.996 0.185 12.239 1.00 74.06 87 GLY A O 1
ATOM 698 N N . LEU A 1 88 ? 4.350 1.057 13.809 1.00 77.69 88 LEU A N 1
ATOM 699 C CA . LEU A 1 88 ? 4.348 2.425 13.273 1.00 77.69 88 LEU A CA 1
ATOM 700 C C . LEU A 1 88 ? 4.972 2.494 11.871 1.00 77.69 88 LEU A C 1
ATOM 702 O O . LEU A 1 88 ? 4.421 3.126 10.974 1.00 77.69 88 LEU A O 1
ATOM 706 N N . ILE A 1 89 ? 6.122 1.854 11.643 1.00 78.69 89 ILE A N 1
ATOM 707 C CA . ILE A 1 89 ? 6.749 1.887 10.312 1.00 78.69 89 ILE A CA 1
ATOM 708 C C . ILE A 1 89 ? 5.895 1.114 9.300 1.00 78.69 89 ILE A C 1
ATOM 710 O O . ILE A 1 89 ? 5.660 1.598 8.191 1.00 78.69 89 ILE A O 1
ATOM 714 N N . LEU A 1 90 ? 5.375 -0.056 9.683 1.00 77.12 90 LEU A N 1
ATOM 715 C CA . LEU A 1 90 ? 4.471 -0.831 8.836 1.00 77.12 90 LEU A CA 1
ATOM 716 C C . LEU A 1 90 ? 3.215 -0.023 8.480 1.00 77.12 90 LEU A C 1
ATOM 718 O O . LEU A 1 90 ? 2.788 -0.073 7.324 1.00 77.12 90 LEU A O 1
ATOM 722 N N . SER A 1 91 ? 2.685 0.789 9.404 1.00 74.81 91 SER A N 1
ATOM 723 C CA . SER A 1 91 ? 1.504 1.621 9.144 1.00 74.81 91 SER A CA 1
ATOM 724 C C . SER A 1 91 ? 1.713 2.703 8.110 1.00 74.81 91 SER A C 1
ATOM 726 O O . SER A 1 91 ? 0.793 3.072 7.382 1.00 74.81 91 SER A O 1
ATOM 728 N N . LEU A 1 92 ? 2.933 3.218 8.050 1.00 80.81 92 LEU A N 1
ATOM 729 C CA . LEU A 1 92 ? 3.325 4.241 7.101 1.00 80.81 92 LEU A CA 1
ATOM 730 C C . LEU A 1 92 ? 3.742 3.643 5.756 1.00 80.81 92 LEU A C 1
ATOM 732 O O . LEU A 1 92 ? 3.766 4.361 4.761 1.00 80.81 92 LEU A O 1
ATOM 736 N N . ALA A 1 93 ? 4.010 2.340 5.688 1.00 82.38 93 ALA A N 1
ATOM 737 C CA . ALA A 1 93 ? 4.518 1.686 4.491 1.00 82.38 93 ALA A CA 1
ATOM 738 C C . ALA A 1 93 ? 3.561 1.807 3.293 1.00 82.38 93 ALA A C 1
ATOM 740 O O . ALA A 1 93 ? 3.983 2.156 2.196 1.00 82.38 93 ALA A O 1
ATOM 741 N N . TYR A 1 94 ? 2.261 1.563 3.482 1.00 80.06 94 TYR A N 1
ATOM 742 C CA . TYR A 1 94 ? 1.288 1.691 2.392 1.00 80.06 94 TYR A CA 1
ATOM 743 C C . TYR A 1 94 ? 1.108 3.139 1.892 1.00 80.06 94 TYR A C 1
ATOM 745 O O . TYR A 1 94 ? 1.243 3.361 0.686 1.00 80.06 94 TYR A O 1
ATOM 753 N N . PRO A 1 95 ? 0.860 4.153 2.749 1.00 82.69 95 PRO A N 1
ATOM 754 C CA . PRO A 1 95 ? 0.800 5.533 2.275 1.00 82.69 95 PRO A CA 1
ATOM 755 C C . PRO A 1 95 ? 2.136 5.993 1.676 1.00 82.69 95 PRO A C 1
ATOM 757 O O . PRO A 1 95 ? 2.116 6.657 0.643 1.00 82.69 95 PRO A O 1
ATOM 760 N N . ALA A 1 96 ? 3.284 5.594 2.236 1.00 85.38 96 ALA A N 1
ATOM 761 C CA . ALA A 1 96 ? 4.593 5.885 1.653 1.00 85.38 96 ALA A CA 1
ATOM 762 C C . ALA A 1 96 ? 4.735 5.299 0.240 1.00 85.38 96 ALA A C 1
ATOM 764 O O . ALA A 1 96 ? 5.182 6.001 -0.663 1.00 85.38 96 ALA A O 1
ATOM 765 N N . GLN A 1 97 ? 4.278 4.062 0.013 1.00 86.00 97 GLN A N 1
ATOM 766 C CA . GLN A 1 97 ? 4.280 3.438 -1.312 1.00 86.00 97 GLN A CA 1
ATOM 767 C C . GLN A 1 97 ? 3.443 4.235 -2.314 1.00 86.00 97 GLN A C 1
ATOM 769 O O . GLN A 1 97 ? 3.891 4.490 -3.432 1.00 86.00 97 GLN A O 1
ATOM 774 N N . ILE A 1 98 ? 2.227 4.624 -1.920 1.00 85.38 98 ILE A N 1
ATOM 775 C CA . ILE A 1 98 ? 1.296 5.344 -2.791 1.00 85.38 98 ILE A CA 1
ATOM 776 C C . ILE A 1 98 ? 1.820 6.744 -3.097 1.00 85.38 98 ILE A C 1
ATOM 778 O O . ILE A 1 98 ? 1.988 7.082 -4.266 1.00 85.38 98 ILE A O 1
ATOM 782 N N . TYR A 1 99 ? 2.112 7.549 -2.074 1.00 88.94 99 TYR A N 1
ATOM 783 C CA . TYR A 1 99 ? 2.559 8.928 -2.266 1.00 88.94 99 TYR A CA 1
ATOM 784 C C . TYR A 1 99 ? 3.945 8.998 -2.908 1.00 88.94 99 TYR A C 1
ATOM 786 O O . TYR A 1 99 ? 4.144 9.806 -3.810 1.00 88.94 99 TYR A O 1
ATOM 794 N N . GLY A 1 100 ? 4.864 8.108 -2.523 1.00 89.38 100 GLY A N 1
ATOM 795 C CA . GLY A 1 100 ? 6.202 8.023 -3.106 1.00 89.38 100 GLY A CA 1
ATOM 796 C C . GLY A 1 100 ? 6.210 7.553 -4.561 1.00 89.38 100 GLY A C 1
ATOM 797 O O . GLY A 1 100 ? 7.154 7.847 -5.285 1.00 89.38 100 GLY A O 1
ATOM 798 N N . SER A 1 101 ? 5.158 6.864 -5.020 1.00 92.88 101 SER A N 1
ATOM 799 C CA . SER A 1 101 ? 5.065 6.361 -6.400 1.00 92.88 101 SER A CA 1
ATOM 800 C C . SER A 1 101 ? 4.073 7.128 -7.276 1.00 92.88 101 SER A C 1
ATOM 802 O O . SER A 1 101 ? 4.070 6.925 -8.486 1.00 92.88 101 SER A O 1
ATOM 804 N N . MET A 1 102 ? 3.226 7.994 -6.712 1.00 94.06 102 MET A N 1
ATOM 805 C CA . MET A 1 102 ? 2.091 8.611 -7.414 1.00 94.06 102 MET A CA 1
ATOM 806 C C . MET A 1 102 ? 2.518 9.364 -8.679 1.00 94.06 102 MET A C 1
ATOM 808 O O . MET A 1 102 ? 1.981 9.122 -9.758 1.00 94.06 102 MET A O 1
ATOM 812 N N . GLU A 1 103 ? 3.492 10.266 -8.558 1.00 94.94 103 GLU A N 1
ATOM 813 C CA . GLU A 1 103 ? 3.974 11.088 -9.674 1.00 94.94 103 GLU A CA 1
ATOM 814 C C . GLU A 1 103 ? 4.620 10.232 -10.773 1.00 94.94 103 GLU A C 1
ATOM 816 O O . GLU A 1 103 ? 4.365 10.418 -11.968 1.00 94.94 103 GLU A O 1
ATOM 821 N N . PHE A 1 104 ? 5.394 9.224 -10.372 1.00 94.88 104 PHE A N 1
ATOM 822 C CA . PHE A 1 104 ? 6.030 8.287 -11.291 1.00 94.88 104 PHE A CA 1
ATOM 823 C C . PHE A 1 104 ? 5.000 7.415 -12.012 1.00 94.88 104 PHE A C 1
ATOM 825 O O . PHE A 1 104 ? 5.080 7.236 -13.225 1.00 94.88 104 PHE A O 1
ATOM 832 N N . LEU A 1 105 ? 3.972 6.941 -11.307 1.00 94.31 105 LEU A N 1
ATOM 833 C CA . LEU A 1 105 ? 2.870 6.185 -11.899 1.00 94.31 105 LEU A CA 1
ATOM 834 C C . LEU A 1 105 ? 2.054 7.034 -12.878 1.00 94.31 105 LEU A C 1
ATOM 836 O O . LEU A 1 105 ? 1.646 6.524 -13.919 1.00 94.31 105 LEU A O 1
ATOM 840 N N . GLN A 1 106 ? 1.844 8.322 -12.595 1.00 95.06 106 GLN A N 1
ATOM 841 C CA . GLN A 1 106 ? 1.191 9.243 -13.531 1.00 95.06 106 GLN A CA 1
ATOM 842 C C . GLN A 1 106 ? 2.043 9.473 -14.782 1.00 95.06 106 GLN A C 1
ATOM 844 O O . GLN A 1 106 ? 1.522 9.432 -15.898 1.00 95.06 106 GLN A O 1
ATOM 849 N N . THR A 1 107 ? 3.348 9.681 -14.608 1.00 95.19 107 THR A N 1
ATOM 850 C CA . THR A 1 107 ? 4.302 9.839 -15.714 1.00 95.19 107 THR A CA 1
ATOM 851 C C . THR A 1 107 ? 4.338 8.586 -16.586 1.00 95.19 107 THR A C 1
ATOM 853 O O . THR A 1 107 ? 4.183 8.669 -17.805 1.00 95.19 107 THR A O 1
ATOM 856 N N . PHE A 1 108 ? 4.432 7.413 -15.957 1.00 96.12 108 PHE A N 1
ATOM 857 C CA . PHE A 1 108 ? 4.345 6.122 -16.625 1.00 96.12 108 PHE A CA 1
ATOM 858 C C . PHE A 1 108 ? 3.021 5.963 -17.382 1.00 96.12 108 PHE A C 1
ATOM 860 O O . PHE A 1 108 ? 3.034 5.656 -18.571 1.00 96.12 108 PHE A O 1
ATOM 867 N N . ALA A 1 109 ? 1.882 6.231 -16.739 1.00 94.69 109 ALA A N 1
ATOM 868 C CA . ALA A 1 109 ? 0.564 6.073 -17.350 1.00 94.69 109 ALA A CA 1
ATOM 869 C C . ALA A 1 109 ? 0.352 6.998 -18.560 1.00 94.69 109 ALA A C 1
ATOM 871 O O . ALA A 1 109 ? -0.281 6.591 -19.531 1.00 94.69 109 ALA A O 1
ATOM 872 N N . ARG A 1 110 ? 0.904 8.219 -18.540 1.00 95.50 110 ARG A N 1
ATOM 873 C CA . ARG A 1 110 ? 0.853 9.143 -19.688 1.00 95.50 110 ARG A CA 1
ATOM 874 C C . ARG A 1 110 ? 1.704 8.667 -20.867 1.00 95.50 110 ARG A C 1
ATOM 876 O O . ARG A 1 110 ? 1.330 8.921 -22.006 1.00 95.50 110 ARG A O 1
ATOM 883 N N . GLY A 1 111 ? 2.833 8.008 -20.603 1.00 93.12 111 GLY A N 1
ATOM 884 C CA . GLY A 1 111 ? 3.757 7.547 -21.642 1.00 93.12 111 GLY A CA 1
ATOM 885 C C . GLY A 1 111 ? 3.448 6.152 -22.195 1.00 93.12 111 GLY A C 1
ATOM 886 O O . GLY A 1 111 ? 3.448 5.950 -23.405 1.00 93.12 111 GLY A O 1
ATOM 887 N N . ALA A 1 112 ? 3.192 5.184 -21.315 1.00 91.69 112 ALA A N 1
ATOM 888 C CA . ALA A 1 112 ? 2.978 3.777 -21.657 1.00 91.69 112 ALA A CA 1
ATOM 889 C C . ALA A 1 112 ? 1.496 3.365 -21.691 1.00 91.69 112 ALA A C 1
ATOM 891 O O . ALA A 1 112 ? 1.173 2.302 -22.222 1.00 91.69 112 ALA A O 1
ATOM 892 N N . GLY A 1 113 ? 0.595 4.175 -21.125 1.00 90.38 113 GLY A N 1
ATOM 893 C CA . GLY A 1 113 ? -0.822 3.846 -20.974 1.00 90.38 113 GLY A CA 1
ATOM 894 C C . GLY A 1 113 ? -1.127 2.967 -19.753 1.00 90.38 113 GLY A C 1
ATOM 895 O O . GLY A 1 113 ? -0.316 2.799 -18.843 1.00 90.38 113 GLY A O 1
ATOM 896 N N . GLY A 1 114 ? -2.332 2.391 -19.723 1.00 85.75 114 GLY A N 1
ATOM 897 C CA . GLY A 1 114 ? -2.834 1.548 -18.628 1.00 85.75 114 GLY A CA 1
ATOM 898 C C . GLY A 1 114 ? -2.307 0.109 -18.640 1.00 85.75 114 GLY A C 1
ATOM 899 O O . GLY A 1 114 ? -3.099 -0.829 -18.600 1.00 85.75 114 GLY A O 1
ATOM 900 N N . VAL A 1 115 ? -0.989 -0.088 -18.720 1.00 87.94 115 VAL A N 1
ATOM 901 C CA . VAL A 1 115 ? -0.379 -1.424 -18.819 1.00 87.94 115 VAL A CA 1
ATOM 902 C C . VAL A 1 115 ? -0.071 -2.003 -17.436 1.00 87.94 115 VAL A C 1
ATOM 904 O O . VAL A 1 115 ? 0.542 -1.351 -16.591 1.00 87.94 115 VAL A O 1
ATOM 907 N N . LYS A 1 116 ? -0.460 -3.264 -17.209 1.00 88.88 116 LYS A N 1
ATOM 908 C CA . LYS A 1 116 ? -0.128 -4.037 -16.003 1.00 88.88 116 LYS A CA 1
ATOM 909 C C . LYS A 1 116 ? 0.306 -5.465 -16.384 1.00 88.88 116 LYS A C 1
ATOM 911 O O . LYS A 1 116 ? -0.272 -6.016 -17.317 1.00 88.88 116 LYS A O 1
ATOM 916 N N . PRO A 1 117 ? 1.267 -6.084 -15.668 1.00 92.19 117 PRO A N 1
ATOM 917 C CA . PRO A 1 117 ? 2.022 -5.534 -14.540 1.00 92.19 117 PRO A CA 1
ATOM 918 C C . PRO A 1 117 ? 3.196 -4.641 -14.987 1.00 92.19 117 PRO A C 1
ATOM 920 O O . PRO A 1 117 ? 3.960 -4.998 -15.883 1.00 92.19 117 PRO A O 1
ATOM 923 N N . ILE A 1 118 ? 3.378 -3.503 -14.303 1.00 93.25 118 ILE A N 1
ATOM 924 C CA . ILE A 1 118 ? 4.399 -2.479 -14.618 1.00 93.25 118 ILE A CA 1
ATOM 925 C C . ILE A 1 118 ? 5.817 -3.070 -14.586 1.00 93.25 118 ILE A C 1
ATOM 927 O O . ILE A 1 118 ? 6.618 -2.798 -15.473 1.00 93.25 118 ILE A O 1
ATOM 931 N N . LYS A 1 119 ? 6.097 -3.963 -13.627 1.00 93.06 119 LYS A N 1
ATOM 932 C CA . LYS A 1 119 ? 7.375 -4.686 -13.510 1.00 93.06 119 LYS A CA 1
ATOM 933 C C . LYS A 1 119 ? 7.748 -5.461 -14.780 1.00 93.06 119 LYS A C 1
ATOM 935 O O . LYS A 1 119 ? 8.887 -5.388 -15.230 1.00 93.06 119 LYS A O 1
ATOM 940 N N . ALA A 1 120 ? 6.799 -6.194 -15.366 1.00 93.25 120 ALA A N 1
ATOM 941 C CA . ALA A 1 120 ? 7.058 -6.971 -16.580 1.00 93.25 120 ALA A CA 1
ATOM 942 C C . ALA A 1 120 ? 7.236 -6.061 -17.799 1.00 93.25 120 ALA A C 1
ATOM 944 O O . ALA A 1 120 ? 8.087 -6.325 -18.647 1.00 93.25 120 ALA A O 1
ATOM 945 N N . TRP A 1 121 ? 6.463 -4.973 -17.864 1.00 95.50 121 TRP A N 1
ATOM 946 C CA . TRP A 1 121 ? 6.623 -3.965 -18.906 1.00 95.50 121 TRP A CA 1
ATOM 947 C C . TRP A 1 121 ? 8.013 -3.323 -18.855 1.00 95.50 121 TRP A C 1
ATOM 949 O O . TRP A 1 121 ? 8.684 -3.259 -19.882 1.00 95.50 121 TRP A O 1
ATOM 959 N N . ALA A 1 122 ? 8.471 -2.919 -17.667 1.00 93.12 122 ALA A N 1
ATOM 960 C CA . ALA A 1 122 ? 9.772 -2.283 -17.481 1.00 93.12 122 ALA A CA 1
ATOM 961 C C . ALA A 1 122 ? 10.920 -3.226 -17.867 1.00 93.12 122 ALA A C 1
ATOM 963 O O . ALA A 1 122 ? 11.809 -2.844 -18.625 1.00 93.12 122 ALA A O 1
ATOM 964 N N . HIS A 1 123 ? 10.846 -4.492 -17.443 1.00 92.31 123 HIS A N 1
ATOM 965 C CA . HIS A 1 123 ? 11.815 -5.513 -17.839 1.00 92.31 123 HIS A CA 1
ATOM 966 C C . HIS A 1 123 ? 11.864 -5.699 -19.361 1.00 92.31 123 HIS A C 1
ATOM 968 O O . HIS A 1 123 ? 12.942 -5.710 -19.950 1.00 92.31 123 HIS A O 1
ATOM 974 N N . LYS A 1 124 ? 10.703 -5.806 -20.020 1.00 93.94 124 LYS A N 1
ATOM 975 C CA . LYS A 1 124 ? 10.645 -5.929 -21.481 1.00 93.94 124 LYS A CA 1
ATOM 976 C C . LYS A 1 124 ? 11.246 -4.705 -22.175 1.00 93.94 124 LYS A C 1
ATOM 978 O O . LYS A 1 124 ? 12.055 -4.867 -23.076 1.00 93.94 124 LYS A O 1
ATOM 983 N N . ALA A 1 125 ? 10.899 -3.500 -21.727 1.00 92.69 125 ALA A N 1
ATOM 984 C CA . ALA A 1 125 ? 11.449 -2.260 -22.264 1.00 92.69 125 ALA A CA 1
ATOM 985 C C . ALA A 1 125 ? 12.986 -2.229 -22.190 1.00 92.69 125 ALA A C 1
ATOM 987 O O . ALA A 1 125 ? 13.629 -1.818 -23.154 1.00 92.69 125 ALA A O 1
ATOM 988 N N . MET A 1 126 ? 13.570 -2.708 -21.086 1.00 90.88 126 MET A N 1
ATOM 989 C CA . MET A 1 126 ? 15.025 -2.835 -20.941 1.00 90.88 126 MET A CA 1
ATOM 990 C C . MET A 1 126 ? 15.628 -3.858 -21.910 1.00 90.88 126 MET A C 1
ATOM 992 O O . MET A 1 126 ? 16.644 -3.573 -22.539 1.00 90.88 126 MET A O 1
ATOM 996 N N . VAL A 1 127 ? 14.994 -5.026 -22.069 1.00 93.00 127 VAL A N 1
ATOM 997 C CA . VAL A 1 127 ? 15.421 -6.058 -23.036 1.00 93.00 127 VAL A CA 1
ATOM 998 C C . VAL A 1 127 ? 15.350 -5.543 -24.477 1.00 93.00 127 VAL A C 1
ATOM 1000 O O . VAL A 1 127 ? 16.240 -5.829 -25.273 1.00 93.00 127 VAL A O 1
ATOM 1003 N N . ASP A 1 128 ? 14.345 -4.724 -24.789 1.00 93.69 128 ASP A N 1
ATOM 1004 C CA . ASP A 1 128 ? 14.157 -4.087 -26.097 1.00 93.69 128 ASP A CA 1
ATOM 1005 C C . ASP A 1 128 ? 15.140 -2.912 -26.338 1.00 93.69 128 ASP A C 1
ATOM 1007 O O . ASP A 1 128 ? 15.062 -2.227 -27.359 1.00 93.69 128 ASP A O 1
ATOM 1011 N N . GLY A 1 129 ? 16.080 -2.668 -25.416 1.00 91.38 129 GLY A N 1
ATOM 1012 C CA . GLY A 1 129 ? 17.177 -1.708 -25.568 1.00 91.38 129 GLY A CA 1
ATOM 1013 C C . GLY A 1 129 ? 16.906 -0.312 -25.007 1.00 91.38 129 GLY A C 1
ATOM 1014 O O . GLY A 1 129 ? 17.750 0.575 -25.155 1.00 91.38 129 GLY A O 1
ATOM 1015 N N . LYS A 1 130 ? 15.765 -0.082 -24.342 1.00 91.25 130 LYS A N 1
ATOM 1016 C CA . LYS A 1 130 ? 15.533 1.182 -23.632 1.00 91.25 130 LYS A CA 1
ATOM 1017 C C . LYS A 1 130 ? 16.392 1.241 -22.374 1.00 91.25 130 LYS A C 1
ATOM 1019 O O . LYS A 1 130 ? 16.486 0.283 -21.613 1.00 91.25 130 LYS A O 1
ATOM 1024 N N . THR A 1 131 ? 16.986 2.400 -22.129 1.00 90.81 131 THR A N 1
ATOM 1025 C CA . THR A 1 131 ? 17.837 2.640 -20.962 1.00 90.81 131 THR A CA 1
ATOM 1026 C C . THR A 1 131 ? 17.146 3.567 -19.965 1.00 90.81 131 THR A C 1
ATOM 1028 O O . THR A 1 131 ? 16.072 4.107 -20.228 1.00 90.81 131 THR A O 1
ATOM 1031 N N . HIS A 1 132 ? 17.792 3.803 -18.822 1.00 83.94 132 HIS A N 1
ATOM 1032 C CA . HIS A 1 132 ? 17.352 4.759 -17.799 1.00 83.94 132 HIS A CA 1
ATOM 1033 C C . HIS A 1 132 ? 17.181 6.203 -18.316 1.00 83.94 132 HIS A C 1
ATOM 1035 O O . HIS A 1 132 ? 16.626 7.038 -17.610 1.00 83.94 132 HIS A O 1
ATOM 1041 N N . SER A 1 133 ? 17.656 6.512 -19.526 1.00 91.25 133 SER A N 1
ATOM 1042 C CA . SER A 1 133 ? 17.446 7.806 -20.178 1.00 91.25 133 SER A CA 1
ATOM 1043 C C . SER A 1 133 ? 16.028 7.974 -20.746 1.00 91.25 133 SER A C 1
ATOM 1045 O O . SER A 1 133 ? 15.621 9.103 -21.007 1.00 91.25 133 SER A O 1
ATOM 1047 N N . ASP A 1 134 ? 15.268 6.887 -20.943 1.00 94.81 134 ASP A N 1
ATOM 1048 C CA . ASP A 1 134 ? 13.846 6.963 -21.302 1.00 94.81 134 ASP A CA 1
ATOM 1049 C C . ASP A 1 134 ? 13.034 7.354 -20.047 1.00 94.81 134 ASP A C 1
ATOM 1051 O O . ASP A 1 134 ? 13.014 6.598 -19.071 1.00 94.81 134 ASP A O 1
ATOM 1055 N N . PRO A 1 135 ? 12.345 8.512 -20.043 1.00 94.69 135 PRO A N 1
ATOM 1056 C CA . PRO A 1 135 ? 11.662 9.017 -18.852 1.00 94.69 135 PRO A CA 1
ATOM 1057 C C . PRO A 1 135 ? 10.465 8.153 -18.430 1.00 94.69 135 PRO A C 1
ATOM 1059 O O . PRO A 1 135 ? 10.116 8.121 -17.251 1.00 94.69 135 PRO A O 1
ATOM 1062 N N . VAL A 1 136 ? 9.842 7.427 -19.363 1.00 95.75 136 VAL A N 1
ATOM 1063 C CA . VAL A 1 136 ? 8.719 6.524 -19.074 1.00 95.75 136 VAL A CA 1
ATOM 1064 C C . VAL A 1 136 ? 9.235 5.265 -18.386 1.00 95.75 136 VAL A C 1
ATOM 1066 O O . VAL A 1 136 ? 8.649 4.815 -17.401 1.00 95.75 136 VAL A O 1
ATOM 1069 N N . LEU A 1 137 ? 10.354 4.718 -18.869 1.00 95.62 137 LEU A N 1
ATOM 1070 C CA . LEU A 1 137 ? 11.026 3.586 -18.235 1.00 95.62 137 LEU A CA 1
ATOM 1071 C C . LEU A 1 137 ? 11.601 3.959 -16.866 1.00 95.62 137 LEU A C 1
ATOM 1073 O O . LEU A 1 137 ? 11.422 3.205 -15.914 1.00 95.62 137 LEU A O 1
ATOM 1077 N N . ALA A 1 138 ? 12.235 5.126 -16.742 1.00 94.88 138 ALA A N 1
ATOM 1078 C CA . ALA A 1 138 ? 12.739 5.619 -15.465 1.00 94.88 138 ALA A CA 1
ATOM 1079 C C . ALA A 1 138 ? 11.612 5.724 -14.424 1.00 94.88 138 ALA A C 1
ATOM 1081 O O . ALA A 1 138 ? 11.735 5.184 -13.326 1.00 94.88 138 ALA A O 1
ATOM 1082 N N . ALA A 1 139 ? 10.477 6.326 -14.791 1.00 95.19 139 ALA A N 1
ATOM 1083 C CA . ALA A 1 139 ? 9.316 6.422 -13.912 1.00 95.19 139 ALA A CA 1
ATOM 1084 C C . ALA A 1 139 ? 8.732 5.043 -13.543 1.00 95.19 139 ALA A C 1
ATOM 1086 O O . ALA A 1 139 ? 8.401 4.799 -12.382 1.00 95.19 139 ALA A O 1
ATOM 1087 N N . ALA A 1 140 ? 8.650 4.113 -14.502 1.00 94.69 140 ALA A N 1
ATOM 1088 C CA . ALA A 1 140 ? 8.217 2.742 -14.232 1.00 94.69 140 ALA A CA 1
ATOM 1089 C C . ALA A 1 140 ? 9.138 2.040 -13.222 1.00 94.69 140 ALA A C 1
ATOM 1091 O O . ALA A 1 140 ? 8.648 1.416 -12.282 1.00 94.69 140 ALA A O 1
ATOM 1092 N N . ASN A 1 141 ? 10.456 2.169 -13.394 1.00 93.31 141 ASN A N 1
ATOM 1093 C CA . ASN A 1 141 ? 11.450 1.561 -12.514 1.00 93.31 141 ASN A CA 1
ATOM 1094 C C . ASN A 1 141 ? 11.374 2.121 -11.094 1.00 93.31 141 ASN A C 1
ATOM 1096 O O . ASN A 1 141 ? 11.366 1.338 -10.153 1.00 93.31 141 ASN A O 1
ATOM 1100 N N . VAL A 1 142 ? 11.226 3.439 -10.923 1.00 92.81 142 VAL A N 1
ATOM 1101 C CA . VAL A 1 142 ? 11.062 4.034 -9.584 1.00 92.81 142 VAL A CA 1
ATOM 1102 C C . VAL A 1 142 ? 9.809 3.496 -8.890 1.00 92.81 142 VAL A C 1
ATOM 1104 O O . VAL A 1 142 ? 9.874 3.070 -7.741 1.00 92.81 142 VAL A O 1
ATOM 1107 N N . ALA A 1 143 ? 8.671 3.441 -9.590 1.00 92.88 143 ALA A N 1
ATOM 1108 C CA . ALA A 1 143 ? 7.438 2.908 -9.012 1.00 92.88 143 ALA A CA 1
ATOM 1109 C C . ALA A 1 143 ? 7.546 1.412 -8.651 1.00 92.88 143 ALA A C 1
ATOM 1111 O O . ALA A 1 143 ? 6.973 0.969 -7.654 1.00 92.88 143 ALA A O 1
ATOM 1112 N N . VAL A 1 144 ? 8.270 0.628 -9.457 1.00 92.44 144 VAL A N 1
ATOM 1113 C CA . VAL A 1 144 ? 8.528 -0.794 -9.189 1.00 92.44 144 VAL A CA 1
ATOM 1114 C C . VAL A 1 144 ? 9.462 -0.965 -7.995 1.00 92.44 144 VAL A C 1
ATOM 1116 O O . VAL A 1 144 ? 9.141 -1.767 -7.122 1.00 92.44 144 VAL A O 1
ATOM 1119 N N . ASN A 1 145 ? 10.556 -0.208 -7.925 1.00 90.56 145 ASN A N 1
ATOM 1120 C CA . ASN A 1 145 ? 11.515 -0.277 -6.824 1.00 90.56 145 ASN A CA 1
ATOM 1121 C C . ASN A 1 145 ? 10.850 0.109 -5.505 1.00 90.56 145 ASN A C 1
ATOM 1123 O O . ASN A 1 145 ? 10.810 -0.715 -4.604 1.00 90.56 145 ASN A O 1
ATOM 1127 N N . ASN A 1 146 ? 10.152 1.248 -5.444 1.00 90.00 146 ASN A N 1
ATOM 1128 C CA . ASN A 1 146 ? 9.404 1.653 -4.247 1.00 90.00 146 ASN A CA 1
ATOM 1129 C C . ASN A 1 146 ? 8.457 0.549 -3.737 1.00 90.00 146 ASN A C 1
ATOM 1131 O O . ASN A 1 146 ? 8.3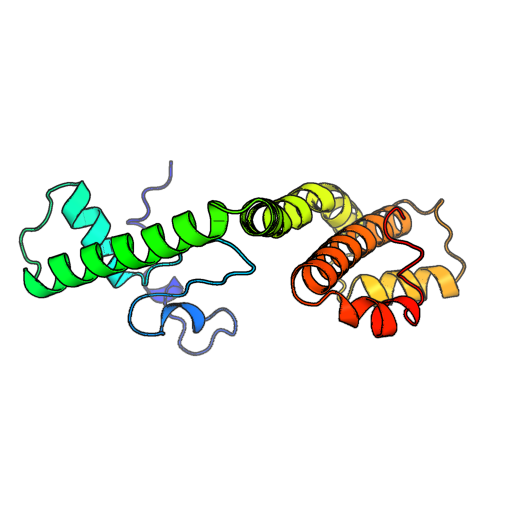32 0.327 -2.533 1.00 90.00 146 ASN A O 1
ATOM 1135 N N . ALA A 1 147 ? 7.765 -0.148 -4.647 1.00 89.69 147 ALA A N 1
ATOM 1136 C CA . ALA A 1 147 ? 6.878 -1.248 -4.280 1.00 89.69 147 ALA A CA 1
ATOM 1137 C C . ALA A 1 147 ? 7.645 -2.487 -3.780 1.00 89.69 147 ALA A C 1
ATOM 1139 O O . ALA A 1 147 ? 7.187 -3.154 -2.849 1.00 89.69 147 ALA A O 1
ATOM 1140 N N . LEU A 1 148 ? 8.790 -2.806 -4.390 1.00 89.06 148 LEU A N 1
ATOM 1141 C CA . LEU A 1 148 ? 9.641 -3.926 -3.991 1.00 89.06 148 LEU A CA 1
ATOM 1142 C C . LEU A 1 148 ? 10.341 -3.654 -2.658 1.00 89.06 148 LEU A C 1
ATOM 1144 O O . LEU A 1 148 ? 10.252 -4.506 -1.782 1.00 89.06 148 LEU A O 1
ATOM 1148 N N . ASP A 1 149 ? 10.913 -2.471 -2.458 1.00 87.62 149 ASP A N 1
ATOM 1149 C CA . ASP A 1 149 ? 11.626 -2.074 -1.240 1.00 87.62 149 ASP A CA 1
ATOM 1150 C C . ASP A 1 149 ? 10.705 -2.137 -0.024 1.00 87.62 149 ASP A C 1
ATOM 1152 O O . ASP A 1 149 ? 11.030 -2.735 1.003 1.00 87.62 149 ASP A O 1
ATOM 1156 N N . ILE A 1 150 ? 9.490 -1.601 -0.161 1.00 85.88 150 ILE A N 1
ATOM 1157 C CA . ILE A 1 150 ? 8.476 -1.650 0.894 1.00 85.88 150 ILE A CA 1
ATOM 1158 C C . ILE A 1 150 ? 8.024 -3.092 1.154 1.00 85.88 150 ILE A C 1
ATOM 1160 O O . ILE A 1 150 ? 7.846 -3.489 2.308 1.00 85.88 150 ILE A O 1
ATOM 1164 N N . SER A 1 151 ? 7.863 -3.901 0.106 1.00 85.62 151 SER A N 1
ATOM 1165 C CA . SER A 1 151 ? 7.542 -5.325 0.240 1.00 85.62 151 SER A CA 1
ATOM 1166 C C . SER A 1 151 ? 8.662 -6.101 0.946 1.00 85.62 151 SER A C 1
ATOM 1168 O O . SER A 1 151 ? 8.384 -6.902 1.839 1.00 85.62 151 SER A O 1
ATOM 1170 N N . PHE A 1 152 ? 9.923 -5.862 0.590 1.00 85.75 152 PHE A N 1
ATOM 1171 C CA . PHE A 1 152 ? 11.082 -6.505 1.204 1.00 85.75 152 PHE A CA 1
ATOM 1172 C C . PHE A 1 152 ? 11.241 -6.085 2.656 1.00 85.75 152 PHE A C 1
ATOM 1174 O O . PHE A 1 152 ? 11.392 -6.951 3.516 1.00 85.75 152 PHE A O 1
ATOM 1181 N N . TYR A 1 153 ? 11.099 -4.794 2.954 1.00 83.00 153 TYR A N 1
ATOM 1182 C CA . TYR A 1 153 ? 11.076 -4.298 4.324 1.00 83.00 153 TYR A CA 1
ATOM 1183 C C . TYR A 1 153 ? 10.011 -5.017 5.160 1.00 83.00 153 TYR A C 1
ATOM 1185 O O . TYR A 1 153 ? 10.329 -5.553 6.220 1.00 83.00 153 TYR A O 1
ATOM 1193 N N . LYS A 1 154 ? 8.764 -5.098 4.670 1.00 82.44 154 LYS A N 1
ATOM 1194 C CA . LYS A 1 154 ? 7.670 -5.801 5.364 1.00 82.44 154 LYS A CA 1
ATOM 1195 C C . LYS A 1 154 ? 8.019 -7.267 5.631 1.00 82.44 154 LYS A C 1
ATOM 1197 O O . LYS A 1 154 ? 7.832 -7.755 6.743 1.00 82.44 154 LYS A O 1
ATOM 1202 N N . GLN A 1 155 ? 8.557 -7.964 4.631 1.00 83.31 155 GLN A N 1
ATOM 1203 C CA . GLN A 1 155 ? 8.952 -9.367 4.767 1.00 83.31 155 GLN A CA 1
ATOM 1204 C C . GLN A 1 155 ? 10.076 -9.555 5.788 1.00 83.31 155 GLN A C 1
ATOM 1206 O O . GLN A 1 155 ? 9.979 -10.448 6.626 1.00 83.31 155 GLN A O 1
ATOM 1211 N N . LEU A 1 156 ? 11.104 -8.703 5.766 1.00 82.31 156 LEU A N 1
ATOM 1212 C CA . LEU A 1 156 ? 12.222 -8.755 6.710 1.00 82.31 156 LEU A CA 1
ATOM 1213 C C . LEU A 1 156 ? 11.797 -8.385 8.136 1.00 82.31 156 LEU A C 1
ATOM 1215 O O . LEU A 1 156 ? 12.244 -9.025 9.085 1.00 82.31 156 LEU A O 1
ATOM 1219 N N . ALA A 1 157 ? 10.912 -7.397 8.289 1.00 79.38 157 ALA A N 1
ATOM 1220 C CA . ALA A 1 157 ? 10.381 -6.975 9.581 1.00 79.38 157 ALA A CA 1
ATOM 1221 C C . ALA A 1 157 ? 9.513 -8.066 10.232 1.00 79.38 157 ALA A C 1
ATOM 1223 O O . ALA A 1 157 ? 9.627 -8.310 11.431 1.00 79.38 157 ALA A O 1
ATOM 1224 N N . CYS A 1 158 ? 8.675 -8.750 9.446 1.00 79.25 158 CYS A N 1
ATOM 1225 C CA . CYS A 1 158 ? 7.795 -9.812 9.942 1.00 79.25 158 CYS A CA 1
ATOM 1226 C C . CYS A 1 158 ? 8.501 -11.172 10.067 1.00 79.25 158 CYS A C 1
ATOM 1228 O O . CYS A 1 158 ? 8.151 -11.981 10.924 1.00 79.25 158 CYS A O 1
ATOM 1230 N N . SER A 1 159 ? 9.475 -11.452 9.201 1.00 83.12 159 SER A N 1
ATOM 1231 C CA . SER A 1 159 ? 10.202 -12.719 9.159 1.00 83.12 159 SER A CA 1
ATOM 1232 C C . SER A 1 159 ? 11.641 -12.494 8.688 1.00 83.12 159 SER A C 1
ATOM 1234 O O . SER A 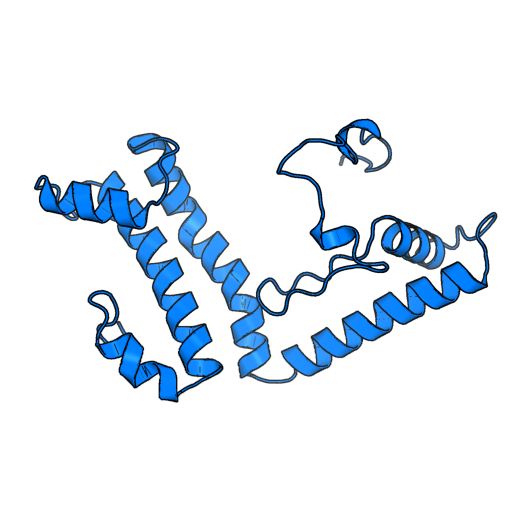1 159 ? 11.940 -12.640 7.502 1.00 83.12 159 SER A O 1
ATOM 1236 N N . PRO A 1 160 ? 12.588 -12.218 9.604 1.00 84.00 160 PRO A N 1
ATOM 1237 C CA . PRO A 1 160 ? 13.984 -11.963 9.239 1.00 84.00 160 PRO A CA 1
ATOM 1238 C C . PRO A 1 160 ? 14.632 -13.092 8.422 1.00 84.00 160 PRO A C 1
ATOM 1240 O O . PRO A 1 160 ? 15.505 -12.847 7.596 1.00 84.00 160 PRO A O 1
ATOM 1243 N N . LYS A 1 161 ? 14.169 -14.342 8.590 1.00 87.19 161 LYS A N 1
ATOM 1244 C CA . LYS A 1 161 ? 14.636 -15.500 7.806 1.00 87.19 161 LYS A CA 1
ATOM 1245 C C . LYS A 1 161 ? 14.291 -15.409 6.315 1.00 87.19 161 LYS A C 1
ATOM 1247 O O . LYS A 1 161 ? 14.933 -16.093 5.519 1.00 87.19 161 LYS A O 1
ATOM 1252 N N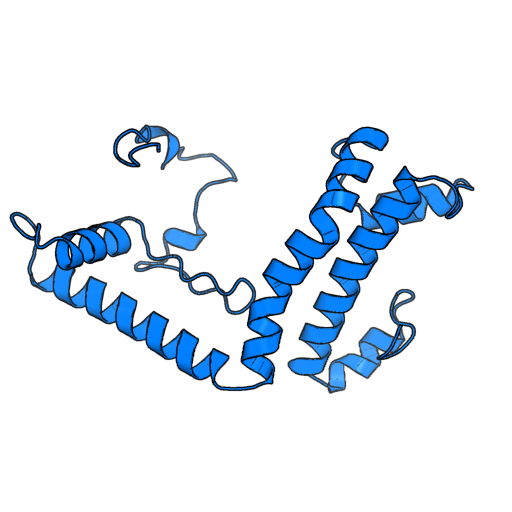 . ALA A 1 162 ? 13.325 -14.572 5.928 1.00 85.75 162 ALA A N 1
ATOM 1253 C CA . ALA A 1 162 ? 12.979 -14.317 4.531 1.00 85.75 162 ALA A CA 1
ATOM 1254 C C . ALA A 1 162 ? 14.165 -13.762 3.726 1.00 85.75 162 ALA A C 1
ATOM 1256 O O . ALA A 1 162 ? 14.208 -13.964 2.515 1.00 85.75 162 ALA A O 1
ATOM 1257 N N . VAL A 1 163 ? 15.166 -13.160 4.388 1.00 86.88 163 VAL A N 1
ATOM 1258 C CA . VAL A 1 163 ? 16.394 -12.667 3.744 1.00 86.88 163 VAL A CA 1
ATOM 1259 C C . VAL A 1 163 ? 17.061 -13.721 2.855 1.00 86.88 163 VAL A C 1
ATOM 1261 O O . VAL A 1 163 ? 17.476 -13.405 1.749 1.00 86.88 163 VAL A O 1
ATOM 1264 N N . LEU A 1 164 ? 17.058 -14.995 3.271 1.00 89.06 164 LEU A N 1
ATOM 1265 C CA . LEU A 1 164 ? 17.683 -16.099 2.528 1.00 89.06 164 LEU A CA 1
ATOM 1266 C C . LEU A 1 164 ? 17.002 -16.383 1.180 1.00 89.06 164 LEU A C 1
ATOM 1268 O O . LEU A 1 164 ? 17.611 -16.950 0.272 1.00 89.06 164 LEU A O 1
ATOM 1272 N N . ALA A 1 165 ? 15.715 -16.048 1.068 1.00 87.50 165 ALA A N 1
ATOM 1273 C CA . ALA A 1 165 ? 14.965 -16.143 -0.176 1.00 87.50 165 ALA A CA 1
ATOM 1274 C C . ALA A 1 165 ? 15.081 -14.847 -0.990 1.00 87.50 165 ALA A C 1
ATOM 1276 O O . ALA A 1 165 ? 15.231 -14.914 -2.208 1.00 87.50 165 ALA A O 1
ATOM 1277 N N . LEU A 1 166 ? 15.042 -13.688 -0.323 1.00 85.62 166 LEU A N 1
ATOM 1278 C CA . LEU A 1 166 ? 15.121 -12.371 -0.959 1.00 85.62 166 LEU A CA 1
ATOM 1279 C C . LEU A 1 166 ? 16.473 -12.117 -1.629 1.00 85.62 166 LEU A C 1
ATOM 1281 O O . LEU A 1 166 ? 16.488 -11.622 -2.751 1.00 85.62 166 LEU A O 1
ATOM 1285 N N . GLU A 1 167 ? 17.576 -12.555 -1.019 1.00 85.38 167 GLU A N 1
ATOM 1286 C CA . GLU A 1 167 ? 18.936 -12.488 -1.584 1.00 85.38 167 GLU A CA 1
ATOM 1287 C C . GLU A 1 167 ? 19.049 -13.177 -2.954 1.00 85.38 167 GLU A C 1
ATOM 1289 O O . GLU A 1 167 ? 19.872 -12.815 -3.786 1.00 85.38 167 GLU A O 1
ATOM 1294 N N . ARG A 1 168 ? 18.191 -14.164 -3.231 1.00 86.50 168 ARG A N 1
ATOM 1295 C CA . ARG A 1 168 ? 18.179 -14.870 -4.522 1.00 86.50 168 ARG A CA 1
ATOM 1296 C C . ARG A 1 168 ? 17.418 -14.115 -5.607 1.00 86.50 168 ARG A C 1
ATOM 1298 O O . ARG A 1 168 ? 17.396 -14.560 -6.754 1.00 86.50 168 ARG A O 1
ATOM 1305 N N . THR A 1 169 ? 16.726 -13.034 -5.257 1.00 84.25 169 THR A N 1
ATOM 1306 C CA . THR A 1 169 ? 15.972 -12.236 -6.220 1.00 84.25 169 THR A CA 1
ATOM 1307 C C . THR A 1 169 ? 16.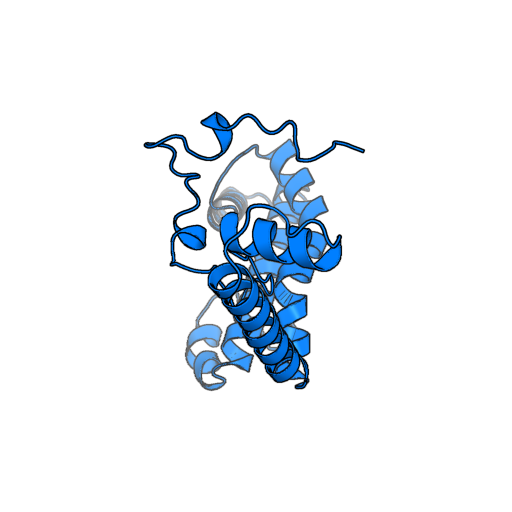900 -11.227 -6.896 1.00 84.25 169 THR A C 1
ATOM 1309 O O . THR A 1 169 ? 17.714 -10.608 -6.224 1.00 84.25 169 THR A O 1
ATOM 1312 N N . PRO A 1 170 ? 16.752 -10.977 -8.208 1.00 82.69 170 PRO A N 1
ATOM 1313 C CA . PRO A 1 170 ? 17.594 -10.010 -8.918 1.00 82.69 170 PRO A CA 1
ATOM 1314 C C . PRO A 1 170 ? 17.246 -8.548 -8.590 1.00 82.69 170 PRO A C 1
ATOM 1316 O O . PRO A 1 170 ? 17.763 -7.641 -9.228 1.00 82.69 170 PRO A O 1
ATOM 1319 N N . TYR A 1 171 ? 16.316 -8.324 -7.660 1.00 80.62 171 TYR A N 1
ATOM 1320 C CA . TYR A 1 171 ? 15.814 -7.005 -7.279 1.00 80.62 171 TYR A CA 1
ATOM 1321 C C . TYR A 1 171 ? 16.219 -6.608 -5.859 1.00 80.62 171 TYR A C 1
ATOM 1323 O O . TYR A 1 171 ? 15.863 -5.523 -5.426 1.00 80.62 171 TYR A O 1
ATOM 1331 N N . PHE A 1 172 ? 16.898 -7.490 -5.126 1.00 72.12 172 PHE A N 1
ATOM 1332 C CA . PHE A 1 172 ? 17.381 -7.214 -3.783 1.00 72.12 172 PHE A CA 1
ATOM 1333 C C . PHE A 1 172 ? 18.905 -7.148 -3.835 1.00 72.12 172 PHE A C 1
ATOM 1335 O O . PHE A 1 172 ? 19.556 -8.183 -3.967 1.00 72.12 172 PHE A O 1
ATOM 1342 N N . GLU A 1 173 ? 19.469 -5.943 -3.764 1.00 64.94 173 GLU A N 1
ATOM 1343 C CA . GLU A 1 173 ? 20.925 -5.776 -3.722 1.00 64.94 173 GLU A CA 1
ATOM 1344 C C . GLU A 1 173 ? 21.445 -5.791 -2.280 1.00 64.94 173 GLU A C 1
ATOM 1346 O O . GLU A 1 173 ? 22.402 -6.504 -1.978 1.00 64.94 173 GLU A O 1
ATOM 1351 N N . SER A 1 174 ? 20.819 -5.040 -1.363 1.00 58.88 174 SER A N 1
ATOM 1352 C CA . SER A 1 174 ? 21.180 -5.046 0.062 1.00 58.88 174 SER A CA 1
ATOM 1353 C C . SER A 1 174 ? 20.100 -4.395 0.941 1.00 58.88 174 SER A C 1
ATOM 1355 O O . SER A 1 174 ? 19.096 -3.909 0.452 1.00 58.88 174 SER A O 1
ATOM 1357 N N . VAL A 1 175 ? 20.307 -4.324 2.262 1.00 50.00 175 VAL A N 1
ATOM 1358 C CA . VAL A 1 175 ? 19.391 -3.609 3.185 1.00 50.00 175 VAL A CA 1
ATOM 1359 C C . VAL A 1 175 ? 19.423 -2.074 2.984 1.00 50.00 175 VAL A C 1
ATOM 1361 O O . VAL A 1 175 ? 18.580 -1.371 3.534 1.00 50.00 175 VAL A O 1
ATOM 1364 N N . GLY A 1 176 ? 20.382 -1.541 2.214 1.00 46.84 176 GLY A N 1
ATOM 1365 C CA . GLY A 1 176 ? 20.558 -0.102 1.961 1.00 46.84 176 GLY A CA 1
ATOM 1366 C C . GLY A 1 176 ? 20.531 0.312 0.483 1.00 46.84 176 GLY A C 1
ATOM 1367 O O . GLY A 1 176 ? 21.019 1.400 0.168 1.00 46.84 176 GLY A O 1
ATOM 1368 N N . HIS A 1 177 ? 20.034 -0.551 -0.408 1.00 41.53 177 HIS A N 1
ATOM 1369 C CA . HIS A 1 177 ? 19.884 -0.332 -1.854 1.00 41.53 177 HIS A CA 1
ATOM 1370 C C . HIS A 1 177 ? 18.641 -1.051 -2.368 1.00 41.53 177 HIS A C 1
ATOM 1372 O O . HIS A 1 177 ? 18.139 -0.617 -3.423 1.00 41.53 177 HIS A O 1
#

Foldseek 3Di:
DDDPVPPDPCVQDPPDDPPHPPQLPPPFHDDDLQALDTGTRPQLVVLQVCVVVVVCPPHDPVSSVVSVVVVVVVVVVLCVQCVDPLSVVSNCLNVCLCVQLVVLVVLLCVPVNPDPPLVVVLVVCVVVPDDCVPSNSVSSVSSVLSVVLSVVSNCCSVPVVCVVVQVPDPNCPDPVD